Protein AF-A0A8S2Y368-F1 (afdb_monomer)

Organism: NCBI:txid1234261

Solvent-accessible surface area (backbone atoms only — not comparable to full-atom values): 6137 Å² total; per-residue (Å²): 112,74,67,64,57,51,49,53,55,51,57,68,39,32,65,59,29,53,72,78,45,70,84,66,55,82,80,58,78,80,58,71,78,71,43,74,89,52,28,76,84,60,28,22,40,67,91,61,36,20,55,78,72,96,64,98,53,61,59,57,68,74,58,72,36,59,44,57,66,60,54,56,54,46,69,73,41,74,72,18,68,64,55,52,35,43,26,38,66,56,59,88,89,54,96,74,86,79,134

Structure (mmCIF, N/CA/C/O backbone):
data_AF-A0A8S2Y368-F1
#
_entry.id   AF-A0A8S2Y368-F1
#
loop_
_atom_site.group_PDB
_atom_site.id
_atom_site.type_symbol
_atom_site.label_atom_id
_atom_site.label_alt_id
_atom_site.label_comp_id
_atom_site.label_asym_id
_atom_site.label_entity_id
_atom_site.label_seq_id
_atom_site.pdbx_PDB_ins_code
_atom_site.Cartn_x
_atom_site.Cartn_y
_atom_site.Cartn_z
_atom_site.occupancy
_atom_site.B_iso_or_equiv
_atom_site.auth_seq_id
_atom_site.auth_comp_id
_atom_site.auth_asym_id
_atom_site.auth_atom_id
_atom_site.pdbx_PDB_model_num
ATOM 1 N N . CYS A 1 1 ? 9.619 -1.624 -34.341 1.00 67.50 1 CYS A N 1
ATOM 2 C CA . CYS A 1 1 ? 9.186 -0.326 -33.781 1.00 67.50 1 CYS A CA 1
ATOM 3 C C . CYS A 1 1 ? 9.748 -0.164 -32.377 1.00 67.50 1 CYS A C 1
ATOM 5 O O . CYS A 1 1 ? 9.615 -1.079 -31.582 1.00 67.50 1 CYS A O 1
ATOM 7 N N . PHE A 1 2 ? 10.375 0.971 -32.073 1.00 88.56 2 PHE A N 1
ATOM 8 C CA . PHE A 1 2 ? 10.999 1.291 -30.778 1.00 88.56 2 PHE A CA 1
ATOM 9 C C . PHE A 1 2 ? 10.151 0.917 -29.539 1.00 88.56 2 PHE A C 1
ATOM 11 O O . PHE A 1 2 ? 10.681 0.418 -28.548 1.00 88.56 2 PHE A O 1
ATOM 18 N N . SER A 1 3 ? 8.824 1.045 -29.632 1.00 92.31 3 SER A N 1
ATOM 19 C CA . SER A 1 3 ? 7.867 0.674 -28.582 1.00 92.31 3 SER A CA 1
ATOM 20 C C . SER A 1 3 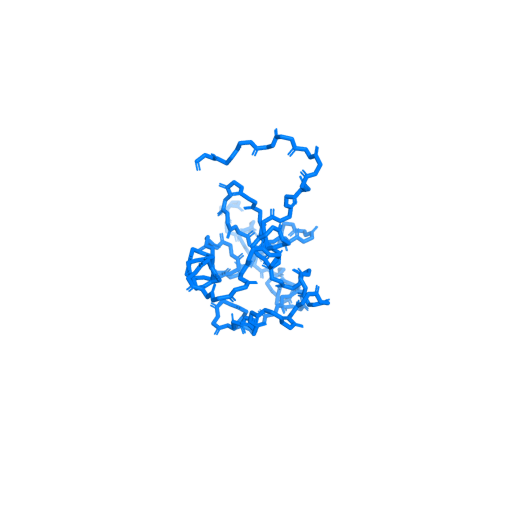? 7.984 -0.776 -28.098 1.00 92.31 3 SER A C 1
ATOM 22 O O . SER A 1 3 ? 7.950 -1.016 -26.896 1.00 92.31 3 SER A O 1
ATOM 24 N N . SER A 1 4 ? 8.164 -1.754 -28.991 1.00 94.19 4 SER A N 1
ATOM 25 C CA . SER A 1 4 ? 8.237 -3.168 -28.597 1.00 94.19 4 SER A CA 1
ATOM 26 C C . SER A 1 4 ? 9.526 -3.502 -27.850 1.00 94.19 4 SER A C 1
ATOM 28 O O . SER A 1 4 ? 9.534 -4.383 -26.997 1.00 94.19 4 SER A O 1
ATOM 30 N N . LEU A 1 5 ? 10.623 -2.814 -28.178 1.00 96.69 5 LEU A N 1
ATOM 31 C CA . LEU A 1 5 ? 11.894 -2.964 -27.470 1.00 96.69 5 LEU A CA 1
ATOM 32 C C . LEU A 1 5 ? 11.793 -2.360 -26.067 1.00 96.69 5 LEU A C 1
ATOM 34 O O . LEU A 1 5 ? 12.184 -2.997 -25.093 1.00 96.69 5 LEU A O 1
ATOM 38 N N . LEU A 1 6 ? 11.207 -1.165 -25.970 1.00 96.75 6 LEU A N 1
ATOM 39 C CA . LEU A 1 6 ? 11.004 -0.468 -24.705 1.00 96.75 6 LEU A CA 1
ATOM 40 C C . LEU A 1 6 ? 10.074 -1.246 -23.762 1.00 96.75 6 LEU A C 1
ATOM 42 O O . LEU A 1 6 ? 10.383 -1.372 -22.582 1.00 96.75 6 LEU A O 1
ATOM 46 N N . LEU A 1 7 ? 8.987 -1.833 -24.274 1.00 95.94 7 LEU A N 1
ATOM 47 C CA . LEU A 1 7 ? 8.096 -2.684 -23.475 1.00 95.94 7 LEU A CA 1
ATOM 48 C C . LEU A 1 7 ? 8.819 -3.918 -22.926 1.00 95.94 7 LEU A C 1
ATOM 50 O O . LEU A 1 7 ? 8.743 -4.173 -21.731 1.00 95.94 7 LEU A O 1
ATOM 54 N N . LYS A 1 8 ? 9.591 -4.630 -23.759 1.00 96.56 8 LYS A N 1
ATOM 55 C CA . LYS A 1 8 ? 10.394 -5.782 -23.309 1.00 96.56 8 LYS A CA 1
ATOM 56 C C . LYS A 1 8 ? 11.421 -5.394 -22.247 1.00 96.56 8 LYS A C 1
ATOM 58 O O . LYS A 1 8 ? 11.636 -6.149 -21.305 1.00 96.56 8 LYS A O 1
ATOM 63 N N . PHE A 1 9 ? 12.042 -4.223 -22.394 1.00 96.88 9 PHE A N 1
ATOM 64 C CA . PHE A 1 9 ? 12.960 -3.697 -21.391 1.00 96.88 9 PHE A CA 1
ATOM 65 C C . PHE A 1 9 ? 12.238 -3.426 -20.067 1.00 96.88 9 PHE A C 1
ATOM 67 O O . PHE A 1 9 ? 12.682 -3.923 -19.038 1.00 96.88 9 PHE A O 1
ATOM 74 N N . ILE A 1 10 ? 11.101 -2.722 -20.081 1.00 96.19 10 ILE A N 1
ATOM 75 C CA . ILE A 1 10 ? 10.293 -2.487 -18.873 1.00 96.19 10 ILE A CA 1
ATOM 76 C C . ILE A 1 10 ? 9.859 -3.812 -18.236 1.00 96.19 10 ILE A C 1
ATOM 78 O O . ILE A 1 10 ? 10.059 -4.001 -17.039 1.00 96.19 10 ILE A O 1
ATOM 82 N N . ASP A 1 11 ? 9.320 -4.750 -19.016 1.00 95.88 11 ASP A N 1
ATOM 83 C CA . ASP A 1 11 ? 8.837 -6.038 -18.507 1.00 95.88 11 ASP A CA 1
ATOM 84 C C . ASP A 1 11 ? 9.957 -6.895 -17.900 1.00 95.88 11 ASP A C 1
ATOM 86 O O . ASP A 1 11 ? 9.693 -7.681 -16.989 1.00 95.88 11 ASP A O 1
ATOM 90 N N . SER A 1 12 ? 11.215 -6.702 -18.314 1.00 97.12 12 SER A N 1
ATOM 91 C CA . SER A 1 12 ? 12.362 -7.392 -17.705 1.00 97.12 12 SER A CA 1
ATOM 92 C C . SER A 1 12 ? 12.560 -7.058 -16.217 1.00 97.12 12 SER A C 1
ATOM 94 O O . SER A 1 12 ? 13.150 -7.854 -15.491 1.00 97.12 12 SER A O 1
ATOM 96 N N . PHE A 1 13 ? 11.994 -5.945 -15.727 1.00 96.56 13 PHE A N 1
ATOM 97 C CA . PHE A 1 13 ? 12.008 -5.555 -14.310 1.00 96.56 13 PHE A CA 1
ATOM 98 C C . PHE A 1 13 ? 10.840 -6.122 -13.489 1.00 96.56 13 PHE A C 1
ATOM 100 O O . PHE A 1 13 ? 10.775 -5.891 -12.278 1.00 96.56 13 PHE A O 1
ATOM 107 N N . ARG A 1 14 ? 9.910 -6.872 -14.093 1.00 94.81 14 ARG A N 1
ATOM 108 C CA . ARG A 1 14 ? 8.784 -7.484 -13.365 1.00 94.81 14 ARG A CA 1
ATOM 109 C C . ARG A 1 14 ? 9.226 -8.398 -12.209 1.00 94.81 14 ARG A C 1
ATOM 111 O O . ARG A 1 14 ? 8.639 -8.273 -11.135 1.00 94.81 14 ARG A O 1
ATOM 118 N N . PRO A 1 15 ? 10.278 -9.234 -12.335 1.00 95.31 15 PRO A N 1
ATOM 119 C CA . PRO A 1 15 ? 10.784 -10.018 -11.206 1.00 95.31 15 PRO A CA 1
ATOM 120 C C . PRO A 1 15 ? 11.270 -9.139 -10.047 1.00 95.31 15 PRO A C 1
ATOM 122 O O . PRO A 1 15 ? 11.009 -9.438 -8.885 1.00 95.31 15 PRO A O 1
ATOM 125 N N . THR A 1 16 ? 11.918 -8.009 -10.347 1.00 95.44 16 THR A N 1
ATOM 126 C CA . THR A 1 16 ? 12.342 -7.038 -9.328 1.00 95.44 16 THR A CA 1
ATOM 127 C C . THR A 1 16 ? 11.140 -6.400 -8.639 1.00 95.44 16 THR A C 1
ATOM 129 O O . THR A 1 16 ? 11.150 -6.257 -7.420 1.00 95.44 16 THR A O 1
ATOM 132 N N . ALA A 1 17 ? 10.089 -6.060 -9.395 1.00 93.81 17 ALA A N 1
ATOM 133 C CA . ALA A 1 17 ? 8.841 -5.539 -8.841 1.00 93.81 17 ALA A CA 1
ATOM 134 C C . ALA A 1 17 ? 8.211 -6.528 -7.850 1.00 93.81 17 ALA A C 1
ATOM 136 O O . ALA A 1 17 ? 7.797 -6.121 -6.767 1.00 93.81 17 ALA A O 1
ATOM 137 N N . GLN A 1 18 ? 8.190 -7.820 -8.189 1.00 92.00 18 GLN A N 1
ATOM 138 C CA . GLN A 1 18 ? 7.677 -8.880 -7.317 1.00 92.00 18 GLN A CA 1
ATOM 139 C C . GLN A 1 18 ? 8.538 -9.069 -6.065 1.00 92.00 18 GLN A C 1
ATOM 141 O O . GLN A 1 18 ? 7.991 -9.190 -4.974 1.00 92.00 18 GLN A O 1
ATOM 146 N N . LEU A 1 19 ? 9.867 -9.024 -6.198 1.00 93.19 19 LEU A N 1
ATOM 147 C CA . LEU A 1 19 ? 10.798 -9.183 -5.076 1.00 93.19 19 LEU A CA 1
ATOM 148 C C . LEU A 1 19 ? 10.598 -8.121 -3.983 1.00 93.19 19 LEU A C 1
ATOM 150 O O . LEU A 1 19 ? 10.732 -8.418 -2.800 1.00 93.19 19 LEU A O 1
ATOM 154 N N . VAL A 1 20 ? 10.279 -6.885 -4.375 1.00 91.19 20 VAL A N 1
ATOM 155 C CA . VAL A 1 20 ? 10.055 -5.767 -3.440 1.00 91.19 20 VAL A CA 1
ATOM 156 C C . VAL A 1 20 ? 8.578 -5.551 -3.096 1.00 91.19 20 VAL A C 1
ATOM 158 O O . VAL A 1 20 ? 8.227 -4.555 -2.462 1.00 91.19 20 VAL A O 1
ATOM 161 N N . SER A 1 21 ? 7.705 -6.470 -3.512 1.00 88.81 21 SER A N 1
ATOM 162 C CA . SER A 1 21 ? 6.267 -6.417 -3.261 1.00 88.81 21 SER A CA 1
ATOM 163 C C . SER A 1 21 ? 5.828 -7.502 -2.287 1.00 88.81 21 SER A C 1
ATOM 165 O O . SER A 1 21 ? 6.392 -8.588 -2.219 1.00 88.81 21 SER A O 1
ATOM 167 N N . ILE A 1 22 ? 4.755 -7.217 -1.551 1.00 89.31 22 ILE A N 1
ATOM 168 C CA . ILE A 1 22 ? 4.056 -8.224 -0.752 1.00 89.31 22 ILE A CA 1
ATOM 169 C C . ILE A 1 22 ? 2.929 -8.783 -1.620 1.00 89.31 22 ILE A C 1
ATOM 171 O O . ILE A 1 22 ? 2.025 -8.041 -2.023 1.00 89.31 22 ILE A O 1
ATOM 175 N N . ASN A 1 23 ? 2.994 -10.075 -1.932 1.00 87.06 23 ASN A N 1
ATOM 176 C CA . ASN A 1 23 ? 1.957 -10.755 -2.704 1.00 87.06 23 ASN A CA 1
ATOM 177 C C . ASN A 1 23 ? 0.663 -10.858 -1.889 1.00 87.06 23 ASN A C 1
ATOM 179 O O . ASN A 1 23 ? 0.692 -11.192 -0.707 1.00 87.06 23 ASN A O 1
ATOM 183 N N . GLY A 1 24 ? -0.467 -10.543 -2.526 1.00 87.00 24 GLY A N 1
ATOM 184 C CA . GLY A 1 24 ? -1.785 -10.551 -1.887 1.00 87.00 24 GLY A CA 1
ATOM 185 C C . GLY A 1 24 ? -2.001 -9.451 -0.843 1.00 87.00 24 GLY A C 1
ATOM 186 O O . GLY A 1 24 ? -2.940 -9.537 -0.064 1.00 87.00 24 GLY A O 1
ATOM 187 N N . ARG A 1 25 ? -1.156 -8.412 -0.778 1.00 90.44 25 ARG A N 1
ATOM 188 C CA . ARG A 1 25 ? -1.304 -7.325 0.214 1.00 90.44 25 ARG A CA 1
ATOM 189 C C . ARG A 1 25 ? -2.672 -6.636 0.164 1.00 90.44 25 ARG A C 1
ATOM 191 O O . ARG A 1 25 ? -3.142 -6.163 1.190 1.00 90.44 25 ARG A O 1
ATOM 198 N N . ASP A 1 26 ? -3.285 -6.581 -1.011 1.00 88.56 26 ASP A N 1
ATOM 199 C CA . ASP A 1 26 ? -4.605 -6.009 -1.289 1.00 88.56 26 ASP A CA 1
ATOM 200 C C . ASP A 1 26 ? -5.772 -6.779 -0.648 1.00 88.56 26 ASP A C 1
ATOM 202 O O . ASP A 1 26 ? -6.828 -6.193 -0.420 1.00 88.56 26 ASP A O 1
ATOM 206 N N . ILE A 1 27 ? -5.576 -8.059 -0.313 1.00 90.38 27 ILE A N 1
ATOM 207 C CA . ILE A 1 27 ? -6.575 -8.898 0.371 1.00 90.38 27 ILE A CA 1
ATOM 208 C C . ILE A 1 27 ? -6.270 -9.110 1.860 1.00 90.38 27 ILE A C 1
ATOM 210 O O . ILE A 1 27 ? -7.041 -9.762 2.565 1.00 90.38 27 ILE A O 1
ATOM 214 N N . LEU A 1 28 ? -5.149 -8.579 2.355 1.00 91.12 28 LEU A N 1
ATOM 215 C CA . LEU A 1 28 ? -4.812 -8.622 3.773 1.00 91.12 28 LEU A CA 1
ATOM 216 C C . LEU A 1 28 ? -5.431 -7.417 4.496 1.00 91.12 28 LEU A C 1
ATOM 218 O O . LEU A 1 28 ? -5.465 -6.307 3.967 1.00 91.12 28 LEU A O 1
ATOM 222 N N . TYR A 1 29 ? -5.863 -7.620 5.743 1.00 91.00 29 TYR A N 1
ATOM 223 C CA . TYR A 1 29 ? -6.456 -6.567 6.568 1.00 91.00 29 TYR A CA 1
ATOM 224 C C . TYR A 1 29 ? -5.826 -6.524 7.965 1.00 91.00 29 TYR A C 1
ATOM 226 O O . TYR A 1 29 ? -5.566 -7.576 8.554 1.00 91.00 29 TYR A O 1
ATOM 234 N N . PRO A 1 30 ? -5.592 -5.326 8.531 1.00 90.69 30 PRO A N 1
ATOM 235 C CA . PRO A 1 30 ? -5.081 -5.201 9.886 1.00 90.69 30 PRO A CA 1
ATOM 236 C C . PRO A 1 30 ? -6.147 -5.539 10.931 1.00 90.69 30 PRO A C 1
ATOM 238 O O . PRO A 1 30 ? -7.341 -5.274 10.755 1.00 90.69 30 PRO A O 1
ATOM 241 N N . VAL A 1 31 ? -5.690 -6.008 12.090 1.00 89.25 31 VAL A N 1
ATOM 242 C CA . VAL A 1 31 ? -6.510 -6.031 13.304 1.00 89.25 31 VAL A CA 1
ATOM 243 C C . VAL A 1 31 ? -6.475 -4.633 13.921 1.00 89.25 31 VAL A C 1
ATOM 245 O O . VAL A 1 31 ? -5.434 -4.166 14.404 1.00 89.25 31 VAL A O 1
ATOM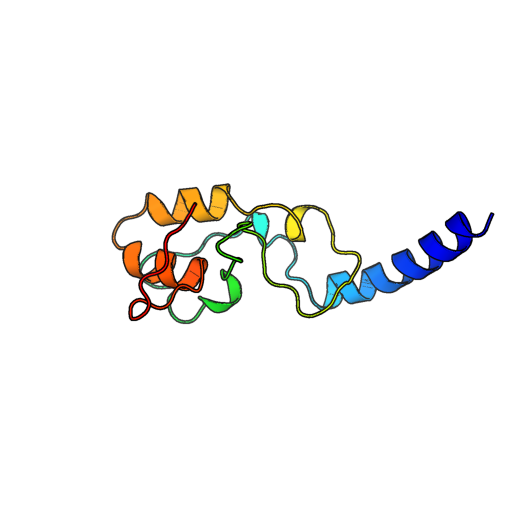 248 N N . VAL A 1 32 ? -7.602 -3.929 13.859 1.00 88.25 32 VAL A N 1
ATOM 249 C CA . VAL A 1 32 ? -7.717 -2.553 14.353 1.00 88.25 32 VAL A CA 1
ATOM 250 C C . VAL A 1 32 ? -7.571 -2.523 15.878 1.00 88.25 32 VAL A C 1
ATOM 252 O O . VAL A 1 32 ? -8.100 -3.381 16.575 1.00 88.25 32 VAL A O 1
ATOM 255 N N . GLY A 1 33 ? -6.799 -1.560 16.389 1.00 81.25 33 GLY A N 1
ATOM 256 C CA . GLY A 1 33 ? -6.482 -1.421 17.818 1.00 81.25 33 GLY A CA 1
ATOM 257 C C . GLY A 1 33 ? -5.187 -2.109 18.268 1.00 81.25 33 GLY A C 1
ATOM 258 O O . GLY A 1 33 ? -4.667 -1.764 19.322 1.00 81.25 33 GLY A O 1
ATOM 259 N N . TYR A 1 34 ? -4.623 -3.012 17.457 1.00 79.44 34 TYR A N 1
ATOM 260 C CA . TYR A 1 34 ? -3.396 -3.753 17.801 1.00 79.44 34 TYR A CA 1
ATOM 261 C C . TYR A 1 34 ? -2.277 -3.614 16.757 1.00 79.44 34 TYR A C 1
ATOM 263 O O . TYR A 1 34 ? -1.113 -3.878 17.041 1.00 79.44 34 TYR A O 1
ATOM 271 N N . SER A 1 35 ? -2.598 -3.145 15.547 1.00 72.31 35 SER A N 1
ATOM 272 C CA . SER A 1 35 ? -1.655 -3.099 14.416 1.00 72.31 35 SER A CA 1
ATOM 273 C C . SER A 1 35 ? -0.769 -1.841 14.358 1.00 72.31 35 SER A C 1
ATOM 275 O O . SER A 1 35 ? -0.208 -1.542 13.304 1.00 72.31 35 SER A O 1
ATOM 277 N N . ASN A 1 36 ? -0.613 -1.088 15.453 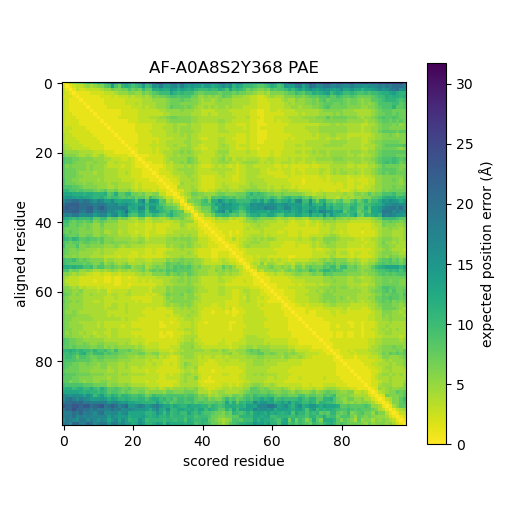1.00 64.50 36 ASN A N 1
ATOM 278 C CA . ASN A 1 36 ? 0.110 0.196 15.441 1.00 64.50 36 ASN A CA 1
ATOM 279 C C . ASN A 1 36 ? 1.590 0.053 15.020 1.00 64.50 36 ASN A C 1
ATOM 281 O O . ASN A 1 36 ? 2.101 0.889 14.270 1.00 64.50 36 ASN A O 1
ATOM 285 N N . TYR A 1 37 ? 2.246 -1.049 15.402 1.00 60.12 37 TYR A N 1
ATOM 286 C CA . TYR A 1 37 ? 3.623 -1.374 14.995 1.00 60.12 37 TYR A CA 1
ATOM 287 C C . TYR A 1 37 ? 3.753 -1.785 13.517 1.00 60.12 37 TYR A C 1
ATOM 289 O O . TYR A 1 37 ? 4.805 -1.594 12.916 1.00 60.12 37 TYR A O 1
ATOM 297 N N . ALA A 1 38 ? 2.678 -2.288 12.900 1.00 62.81 38 ALA A N 1
ATOM 298 C CA . ALA A 1 38 ? 2.649 -2.709 11.496 1.00 62.81 38 ALA A CA 1
ATOM 299 C C . ALA A 1 38 ? 2.185 -1.592 10.539 1.00 62.81 38 ALA A C 1
ATOM 301 O O . ALA A 1 38 ? 1.950 -1.834 9.357 1.00 62.81 38 ALA A O 1
ATOM 302 N N . SER A 1 39 ? 2.039 -0.360 11.028 1.00 67.94 39 SER A N 1
ATOM 303 C CA . SER A 1 39 ? 1.467 0.764 10.277 1.00 67.94 39 SER A CA 1
ATOM 304 C C . SER A 1 39 ? 2.153 1.066 8.943 1.00 67.94 39 SER A C 1
ATOM 306 O O . SER A 1 39 ? 1.474 1.406 7.975 1.00 67.94 39 SER A O 1
ATOM 308 N N . ILE A 1 40 ? 3.474 0.888 8.850 1.00 80.12 40 ILE A N 1
ATOM 309 C CA . ILE A 1 40 ? 4.230 1.108 7.606 1.00 80.12 40 ILE A CA 1
ATOM 310 C C . ILE A 1 40 ? 3.749 0.159 6.496 1.00 80.12 40 ILE A C 1
ATOM 312 O O . ILE A 1 40 ? 3.629 0.573 5.343 1.00 80.12 40 ILE A O 1
ATOM 316 N N . LEU A 1 41 ? 3.394 -1.084 6.845 1.00 85.81 41 LEU A N 1
ATOM 317 C CA . LEU A 1 41 ? 2.873 -2.082 5.908 1.00 85.81 41 LEU A CA 1
ATOM 318 C C . LEU A 1 41 ? 1.463 -1.746 5.421 1.00 85.81 41 LEU A C 1
ATOM 320 O O . LEU A 1 41 ? 1.067 -2.182 4.347 1.00 85.81 41 LEU A O 1
ATOM 324 N N . TRP A 1 42 ? 0.702 -0.942 6.148 1.00 89.12 42 TRP A N 1
ATOM 325 C CA . TRP A 1 42 ? -0.633 -0.527 5.713 1.00 89.12 42 TRP A CA 1
ATOM 326 C C . TRP A 1 42 ? -0.629 0.852 5.065 1.00 89.12 42 TRP A C 1
ATOM 328 O O . TRP A 1 42 ? -1.600 1.222 4.418 1.00 89.12 42 TRP A O 1
ATOM 338 N N . ARG A 1 43 ? 0.474 1.597 5.181 1.00 89.69 43 ARG A N 1
ATOM 339 C CA . ARG A 1 43 ? 0.539 2.993 4.769 1.00 89.69 43 ARG A CA 1
ATOM 340 C C . ARG A 1 43 ? 0.221 3.180 3.284 1.00 89.69 43 ARG A C 1
ATOM 342 O O . ARG A 1 43 ? 0.861 2.603 2.399 1.00 89.69 43 ARG A O 1
ATOM 349 N N . VAL A 1 44 ? -0.735 4.062 3.033 1.00 90.94 44 VAL A N 1
ATOM 350 C CA . VAL A 1 44 ? -1.167 4.525 1.721 1.00 90.94 44 VAL A CA 1
ATOM 351 C C . VAL A 1 44 ? -0.994 6.033 1.607 1.00 90.94 44 VAL A C 1
ATOM 353 O O . VAL A 1 44 ? -1.008 6.777 2.587 1.00 90.94 44 VAL A O 1
ATOM 356 N N . HIS A 1 45 ? -0.840 6.509 0.378 1.00 88.81 45 HIS A N 1
ATOM 357 C CA . HIS A 1 45 ? -0.781 7.931 0.090 1.00 88.81 45 HIS A CA 1
ATOM 358 C C . HIS A 1 45 ? -2.164 8.572 0.257 1.00 88.81 45 HIS A C 1
ATOM 360 O O . HIS A 1 45 ? -3.077 8.253 -0.502 1.00 88.81 45 HIS A O 1
ATOM 366 N N . TYR A 1 46 ? -2.304 9.541 1.162 1.00 85.31 46 TYR A N 1
ATOM 367 C CA . TYR A 1 46 ? -3.586 10.174 1.502 1.00 85.31 46 TYR A CA 1
ATOM 368 C C . TYR A 1 46 ? -4.403 10.707 0.306 1.00 85.31 46 TYR A C 1
ATOM 370 O O . TYR A 1 46 ? -5.614 10.546 0.298 1.00 85.31 46 TYR A O 1
ATOM 378 N N . MET A 1 47 ? -3.772 11.269 -0.738 1.00 85.69 47 MET A N 1
ATOM 379 C CA . MET A 1 47 ? -4.512 11.782 -1.914 1.00 85.69 47 MET A CA 1
ATOM 380 C C . MET A 1 47 ? -4.987 10.719 -2.912 1.00 85.69 47 MET A C 1
ATOM 382 O O . MET A 1 47 ? -5.915 10.967 -3.669 1.00 85.69 47 MET A O 1
ATOM 386 N N . LYS A 1 48 ? -4.308 9.570 -3.000 1.00 88.12 48 LYS A N 1
ATOM 387 C CA . LYS A 1 48 ? -4.579 8.560 -4.047 1.00 88.12 48 LYS A CA 1
ATOM 388 C C . LYS A 1 48 ? -5.033 7.221 -3.469 1.00 88.12 48 LYS A C 1
ATOM 390 O O . LYS A 1 48 ? -5.399 6.335 -4.230 1.00 88.12 48 LYS A O 1
ATOM 395 N N . LEU A 1 49 ? -4.933 7.062 -2.149 1.00 91.06 49 LEU A N 1
ATOM 396 C CA . LEU A 1 49 ? -5.108 5.819 -1.399 1.00 91.06 49 LEU A CA 1
ATOM 397 C C . LEU A 1 49 ? -4.288 4.646 -1.954 1.00 91.06 49 LEU A C 1
ATOM 399 O O . LEU A 1 49 ? -4.656 3.496 -1.780 1.00 91.06 49 LEU A O 1
ATOM 403 N N . LYS A 1 50 ? -3.163 4.908 -2.622 1.00 91.88 50 LYS A N 1
ATOM 404 C CA . LYS A 1 50 ? -2.288 3.864 -3.179 1.00 91.88 50 LYS A CA 1
ATOM 405 C C . LYS A 1 50 ? -1.196 3.504 -2.189 1.00 91.88 50 LYS A C 1
ATOM 407 O O . LYS A 1 50 ? -0.720 4.387 -1.472 1.00 91.88 50 LYS A O 1
ATOM 412 N N . PHE A 1 51 ? -0.756 2.250 -2.196 1.00 90.50 51 PHE A N 1
ATOM 413 C CA . PHE A 1 51 ? 0.440 1.867 -1.455 1.00 90.50 51 PHE A CA 1
ATOM 414 C C . PHE A 1 51 ? 1.653 2.675 -1.921 1.00 90.50 51 PHE A C 1
ATOM 416 O O . PHE A 1 51 ? 1.781 3.029 -3.095 1.00 90.50 51 PHE A O 1
ATOM 423 N N . HIS A 1 52 ? 2.526 2.995 -0.969 1.00 85.25 52 HIS A N 1
ATOM 424 C CA . HIS A 1 52 ? 3.790 3.648 -1.269 1.00 85.25 52 HIS A CA 1
ATOM 425 C C . HIS A 1 52 ? 4.795 2.618 -1.795 1.00 85.25 52 HIS A C 1
ATOM 427 O O . HIS A 1 52 ? 4.998 1.582 -1.162 1.00 85.25 52 HIS A O 1
ATOM 433 N N . HIS A 1 53 ? 5.428 2.931 -2.925 1.00 84.00 53 HIS A N 1
ATOM 434 C CA . HIS A 1 53 ? 6.468 2.117 -3.556 1.00 84.00 53 HIS A CA 1
ATOM 4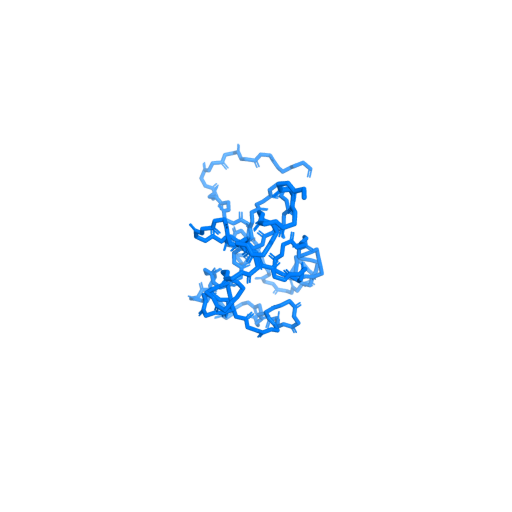35 C C . HIS A 1 53 ? 7.779 2.893 -3.576 1.00 84.00 53 HIS A C 1
ATOM 437 O O . HIS A 1 53 ? 7.773 4.105 -3.774 1.00 84.00 53 HIS A O 1
ATOM 443 N N . THR A 1 54 ? 8.901 2.208 -3.372 1.00 79.81 54 THR A N 1
ATOM 444 C CA . THR A 1 54 ? 10.230 2.836 -3.279 1.00 79.81 54 THR A CA 1
ATOM 445 C C . THR A 1 54 ? 10.810 3.240 -4.633 1.00 79.81 54 THR A C 1
ATOM 447 O O . THR A 1 54 ? 11.620 4.160 -4.693 1.00 79.81 54 THR A O 1
ATOM 450 N N . ALA A 1 55 ? 10.400 2.579 -5.717 1.00 85.69 55 ALA A N 1
ATOM 451 C CA . ALA A 1 55 ? 10.929 2.793 -7.060 1.00 85.69 55 ALA A CA 1
ATOM 452 C C . ALA A 1 55 ? 9.826 2.649 -8.125 1.00 85.69 55 ALA A C 1
ATOM 454 O O . ALA A 1 55 ? 8.844 1.945 -7.887 1.00 85.69 55 ALA A O 1
ATOM 455 N N . PRO A 1 56 ? 9.967 3.278 -9.307 1.00 90.81 56 PRO A N 1
ATOM 456 C CA . PRO A 1 56 ? 9.011 3.167 -10.409 1.00 90.81 56 PRO A CA 1
ATOM 457 C C . PRO A 1 56 ? 9.186 1.840 -11.169 1.00 90.81 56 PRO A C 1
ATOM 459 O O . PRO A 1 56 ? 9.660 1.810 -12.301 1.00 90.81 56 PRO A O 1
ATOM 462 N N . LEU A 1 57 ? 8.827 0.729 -10.529 1.00 94.31 57 LEU A N 1
ATOM 463 C CA . LEU A 1 57 ? 8.866 -0.608 -11.124 1.00 94.31 57 LEU A CA 1
ATOM 464 C C . LEU A 1 57 ? 7.522 -0.962 -11.790 1.00 94.31 57 LEU A C 1
ATOM 466 O O . LEU A 1 57 ? 6.490 -0.375 -11.448 1.00 94.31 57 LEU A O 1
ATOM 470 N N . PRO A 1 58 ? 7.502 -1.923 -12.733 1.00 94.75 58 PRO A N 1
ATOM 471 C CA . PRO A 1 58 ? 6.280 -2.387 -13.393 1.00 94.75 58 PRO A CA 1
ATOM 472 C C . PRO A 1 58 ? 5.451 -3.284 -12.458 1.00 94.75 58 PRO A C 1
ATOM 474 O O . PRO A 1 58 ? 5.342 -4.493 -12.655 1.00 94.75 58 PRO A O 1
ATOM 477 N N . PHE A 1 59 ? 4.889 -2.685 -11.410 1.00 92.88 59 PHE A N 1
ATOM 478 C CA . PHE A 1 59 ? 4.062 -3.382 -10.433 1.00 92.88 59 PHE A CA 1
ATOM 479 C C . PHE A 1 59 ? 2.754 -3.890 -11.036 1.00 92.88 59 PHE A C 1
ATOM 481 O O . PHE A 1 59 ? 2.175 -3.286 -11.946 1.00 92.88 59 PHE A O 1
ATOM 488 N N . ASP A 1 60 ? 2.249 -4.977 -10.461 1.00 90.75 60 ASP A N 1
ATOM 489 C CA . ASP A 1 60 ? 0.950 -5.513 -10.826 1.00 90.75 60 ASP A CA 1
ATOM 490 C C . ASP A 1 60 ? -0.185 -4.574 -10.396 1.00 90.75 60 ASP A C 1
ATOM 492 O O . ASP A 1 60 ? -0.053 -3.718 -9.514 1.00 90.75 60 ASP A O 1
ATOM 496 N N . ARG A 1 61 ? -1.339 -4.731 -11.054 1.00 90.44 61 ARG A N 1
ATOM 497 C CA . ARG A 1 61 ? -2.514 -3.871 -10.849 1.00 90.44 61 ARG A CA 1
ATOM 498 C C . ARG A 1 61 ? -2.900 -3.689 -9.371 1.00 90.44 61 ARG A C 1
ATOM 500 O O . ARG A 1 61 ? -3.145 -2.538 -9.007 1.00 90.44 61 ARG A O 1
ATOM 507 N N . PRO A 1 62 ? -2.924 -4.733 -8.518 1.00 89.31 62 PRO A N 1
ATOM 508 C CA . PRO A 1 62 ? -3.327 -4.578 -7.120 1.00 89.31 62 PRO A CA 1
ATOM 509 C C . PRO A 1 62 ? -2.443 -3.605 -6.337 1.00 89.31 62 PRO A C 1
ATOM 511 O O . PRO A 1 62 ? -2.928 -2.860 -5.490 1.00 89.31 62 PRO A O 1
ATOM 514 N N . HIS A 1 63 ? -1.153 -3.533 -6.667 1.00 86.94 63 HIS A N 1
ATOM 515 C CA . HIS A 1 63 ? -0.188 -2.668 -5.991 1.00 86.94 63 HIS A CA 1
ATOM 516 C C . HIS A 1 63 ? -0.313 -1.199 -6.407 1.00 86.94 63 HIS A C 1
ATOM 518 O O . HIS A 1 63 ? 0.034 -0.311 -5.629 1.00 86.94 63 HIS A O 1
ATOM 524 N N . VAL A 1 64 ? -0.819 -0.914 -7.610 1.00 90.00 64 VAL A N 1
ATOM 525 C CA . VAL A 1 64 ? -0.939 0.457 -8.150 1.00 90.00 64 VAL A CA 1
ATOM 526 C C . VAL A 1 64 ? -2.354 1.029 -8.084 1.00 90.00 64 VAL A C 1
ATOM 528 O O . VAL A 1 64 ? -2.552 2.208 -8.398 1.00 90.00 64 VAL A O 1
ATOM 531 N N . GLN A 1 65 ? -3.345 0.227 -7.704 1.00 92.31 65 GLN A N 1
ATOM 532 C CA . GLN A 1 65 ? -4.724 0.670 -7.513 1.00 92.31 65 GLN A CA 1
ATOM 533 C C . GLN A 1 65 ? -4.934 1.330 -6.146 1.00 92.31 65 GLN A C 1
ATOM 535 O O . GLN A 1 65 ? -4.153 1.156 -5.206 1.00 92.31 65 GLN A O 1
ATOM 540 N N . ALA A 1 66 ? -5.982 2.150 -6.067 1.00 92.94 66 ALA A N 1
ATOM 541 C CA . ALA A 1 66 ? -6.406 2.761 -4.817 1.00 92.94 66 ALA A CA 1
ATOM 542 C C . ALA A 1 66 ? -6.976 1.684 -3.880 1.00 92.94 66 ALA A C 1
ATOM 544 O O . ALA A 1 66 ? -7.846 0.910 -4.266 1.00 92.94 66 ALA A O 1
ATOM 545 N N . GLN A 1 67 ? -6.504 1.668 -2.640 1.00 93.69 67 GLN A N 1
ATOM 546 C CA . GLN A 1 67 ? -6.863 0.723 -1.585 1.00 93.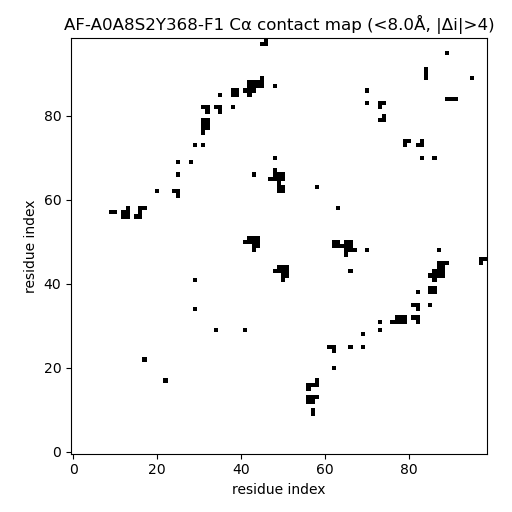69 67 GLN A CA 1
ATOM 547 C C . GLN A 1 67 ? -8.095 1.217 -0.818 1.00 93.69 67 GLN A C 1
ATOM 549 O O . GLN A 1 67 ? -8.086 1.378 0.405 1.00 93.69 67 GLN A O 1
ATOM 554 N N . THR A 1 68 ? -9.162 1.515 -1.560 1.00 93.31 68 THR A N 1
ATOM 555 C CA . THR A 1 68 ? -10.400 2.078 -1.006 1.00 93.31 68 THR A CA 1
ATOM 556 C C . THR A 1 68 ? -11.065 1.112 -0.031 1.00 93.31 68 THR A C 1
ATOM 558 O O . THR A 1 68 ? -11.533 1.542 1.020 1.00 93.31 68 THR A O 1
ATOM 561 N N . GLU A 1 69 ? -11.054 -0.190 -0.329 1.00 93.44 69 GLU A N 1
ATOM 562 C CA . GLU A 1 69 ? -11.655 -1.203 0.544 1.00 93.44 69 GLU A CA 1
ATOM 563 C C . GLU A 1 69 ? -10.894 -1.364 1.860 1.00 93.44 69 GLU A C 1
ATOM 565 O O . GLU A 1 69 ? -11.521 -1.438 2.915 1.00 93.44 69 GLU A O 1
ATOM 570 N N . LEU A 1 70 ? -9.558 -1.317 1.839 1.00 93.38 70 LEU A N 1
ATOM 571 C CA . LEU A 1 70 ? -8.745 -1.289 3.058 1.00 93.38 70 LEU A CA 1
ATOM 572 C C . LEU A 1 70 ? -9.088 -0.066 3.920 1.00 93.38 70 LEU A C 1
ATOM 574 O O . LEU A 1 70 ? -9.334 -0.199 5.119 1.00 93.38 70 LEU A O 1
ATOM 578 N N . PHE A 1 71 ? -9.148 1.123 3.313 1.00 92.75 71 PHE A N 1
ATOM 579 C CA . PHE A 1 71 ? -9.503 2.348 4.029 1.00 92.75 71 PHE A CA 1
ATOM 580 C C . PHE A 1 71 ? -10.921 2.272 4.615 1.00 92.75 71 PHE A C 1
ATOM 582 O O . PHE A 1 71 ? -11.117 2.536 5.802 1.00 92.75 71 PHE A O 1
ATOM 589 N N . ARG A 1 72 ? -11.902 1.842 3.809 1.00 94.44 72 ARG A N 1
ATOM 590 C CA . ARG A 1 72 ? -13.306 1.656 4.207 1.00 94.44 72 ARG A CA 1
ATOM 591 C C . ARG A 1 72 ? -13.450 0.637 5.334 1.00 94.44 72 ARG A C 1
ATOM 593 O O . ARG A 1 72 ? -14.253 0.858 6.238 1.00 94.44 72 ARG A O 1
ATOM 600 N N . TYR A 1 73 ? -12.698 -0.459 5.283 1.00 94.81 73 TYR A N 1
ATOM 601 C CA . TYR A 1 73 ? -12.656 -1.455 6.346 1.00 94.81 73 TYR A CA 1
ATOM 602 C C . TYR A 1 73 ? -12.179 -0.819 7.652 1.00 94.81 73 TYR A C 1
ATOM 604 O O . TYR A 1 73 ? -12.892 -0.890 8.647 1.00 94.81 73 TYR A O 1
ATOM 612 N N . VAL A 1 74 ? -11.032 -0.133 7.638 1.00 92.69 74 VAL A N 1
ATOM 613 C CA . VAL A 1 74 ? -10.436 0.453 8.847 1.00 92.69 74 VAL A CA 1
ATOM 614 C C . VAL A 1 74 ? -11.374 1.456 9.509 1.00 92.69 74 VAL A C 1
ATOM 616 O O . VAL A 1 74 ? -11.637 1.333 10.701 1.00 92.69 74 VAL A O 1
ATOM 619 N N . ILE A 1 75 ? -11.915 2.425 8.763 1.00 92.75 75 ILE A N 1
ATOM 620 C CA . ILE A 1 75 ? -12.721 3.508 9.355 1.00 92.75 75 ILE A CA 1
ATOM 621 C C . ILE A 1 75 ? -14.023 3.015 10.000 1.00 92.75 75 ILE A C 1
ATOM 623 O O . ILE A 1 75 ? -14.544 3.677 10.893 1.00 92.75 75 ILE A O 1
ATOM 627 N N . LYS A 1 76 ? -14.547 1.863 9.565 1.00 94.75 76 LYS A N 1
ATOM 628 C CA . LYS A 1 76 ? -15.772 1.263 10.112 1.00 94.75 76 LYS A CA 1
ATOM 629 C C . LYS A 1 76 ? -15.555 0.537 11.440 1.00 94.75 76 LYS A C 1
ATOM 631 O O . LYS A 1 76 ? -16.530 0.232 12.119 1.00 94.75 76 LYS A O 1
ATOM 636 N N . GLN A 1 77 ? -14.311 0.229 11.794 1.00 93.25 77 GLN A N 1
ATOM 637 C CA . GLN A 1 77 ? -13.986 -0.519 13.005 1.00 93.25 77 GLN A CA 1
ATOM 638 C C . GLN A 1 77 ? -13.964 0.388 14.243 1.00 93.25 77 GLN A C 1
ATOM 640 O O . GLN A 1 77 ? -13.651 1.582 14.168 1.00 93.25 77 GLN A O 1
ATOM 645 N N . LEU A 1 78 ? -14.246 -0.203 15.406 1.00 91.06 78 LEU A N 1
ATOM 646 C CA . LEU A 1 78 ? -14.074 0.457 16.700 1.00 91.06 78 LEU A CA 1
ATOM 647 C C . LEU A 1 78 ? -12.585 0.759 16.940 1.00 91.06 78 LEU A C 1
ATOM 649 O O . LEU A 1 78 ? -11.715 -0.001 16.523 1.00 91.06 78 LEU A O 1
ATOM 653 N N . ASN A 1 79 ? -12.280 1.872 17.614 1.00 86.25 79 ASN A N 1
ATOM 654 C CA . ASN A 1 79 ? -10.905 2.312 17.903 1.00 86.25 79 ASN A CA 1
ATOM 655 C C . ASN A 1 79 ? -10.023 2.530 16.652 1.00 86.25 79 ASN A C 1
ATOM 657 O O . ASN A 1 79 ? -8.796 2.527 16.732 1.00 86.25 79 ASN A O 1
ATOM 661 N N . SER A 1 80 ? -10.631 2.789 15.490 1.00 89.50 80 SER A N 1
ATOM 662 C CA . SER A 1 80 ? -9.919 2.968 14.218 1.00 89.50 80 SER A CA 1
ATOM 663 C C . SER A 1 80 ? -9.095 4.243 14.114 1.00 89.50 80 SER A C 1
ATOM 665 O O . SER A 1 80 ? -8.173 4.299 13.308 1.00 89.50 80 SER A O 1
ATOM 667 N N . ARG A 1 81 ? -9.385 5.261 14.934 1.00 88.31 81 ARG A N 1
ATOM 668 C CA . ARG A 1 81 ? -8.820 6.615 14.816 1.00 88.31 81 ARG A CA 1
ATOM 669 C C . ARG A 1 81 ? -7.306 6.622 14.616 1.00 88.31 81 ARG A C 1
ATOM 671 O O . ARG A 1 81 ? -6.814 7.292 13.713 1.00 88.31 81 ARG A O 1
ATOM 678 N N . GLU A 1 82 ? -6.564 5.918 15.462 1.00 86.62 82 GLU A N 1
ATOM 679 C CA . GLU A 1 82 ? -5.103 5.910 15.390 1.00 86.62 82 GLU A CA 1
ATOM 680 C C . GLU A 1 82 ? -4.586 5.220 14.132 1.00 86.62 82 GLU A C 1
ATOM 682 O O . GLU A 1 82 ? -3.756 5.792 13.420 1.00 86.62 82 GLU A O 1
ATOM 687 N N . LEU A 1 83 ? -5.139 4.046 13.823 1.00 89.00 83 LEU A N 1
ATOM 688 C CA . LEU A 1 83 ? -4.770 3.301 12.632 1.00 89.00 83 LEU A CA 1
ATOM 689 C C . LEU A 1 83 ? -5.113 4.090 11.371 1.00 89.00 83 LEU A C 1
ATOM 691 O O . LEU A 1 83 ? -4.278 4.151 10.484 1.00 89.00 83 LEU A O 1
ATOM 695 N N . THR A 1 84 ? -6.260 4.769 11.311 1.00 89.50 84 THR A N 1
ATOM 696 C CA . THR A 1 84 ? -6.644 5.631 10.187 1.00 89.50 84 THR A CA 1
ATOM 697 C C . THR A 1 84 ? -5.593 6.707 9.924 1.00 89.50 84 THR A C 1
ATOM 699 O O . THR A 1 84 ? -5.135 6.829 8.793 1.00 89.50 84 THR A O 1
ATOM 702 N N . PHE A 1 85 ? -5.148 7.454 10.944 1.00 87.31 85 PHE A N 1
ATOM 703 C CA . PHE A 1 85 ? -4.105 8.477 10.759 1.00 87.31 85 PHE A CA 1
ATOM 704 C C . P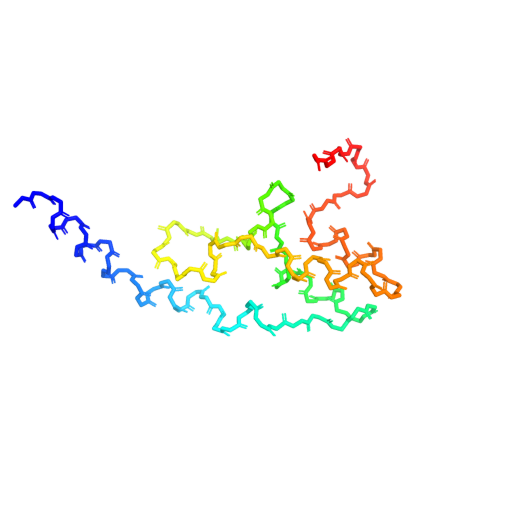HE A 1 85 ? -2.787 7.883 10.263 1.00 87.31 85 PHE A C 1
ATOM 706 O O . PHE A 1 85 ? -2.153 8.444 9.370 1.00 87.31 85 PHE A O 1
ATOM 713 N N . SER A 1 86 ? -2.400 6.740 10.826 1.00 87.50 86 SER A N 1
ATOM 714 C CA . SER A 1 86 ? -1.172 6.045 10.451 1.00 87.50 86 SER A CA 1
ATOM 715 C C . SER A 1 86 ? -1.240 5.478 9.026 1.00 87.50 86 SER A C 1
ATOM 717 O O . SER A 1 86 ? -0.303 5.622 8.242 1.00 87.50 86 SER A O 1
ATOM 719 N N . LEU A 1 87 ? -2.404 4.937 8.658 1.00 89.94 87 LEU A N 1
ATOM 720 C CA . LEU A 1 87 ? -2.738 4.390 7.348 1.00 89.94 87 LEU A CA 1
ATOM 721 C C . LEU A 1 87 ? -2.571 5.448 6.260 1.00 89.94 87 LEU A C 1
ATOM 723 O O . LEU A 1 87 ? -1.894 5.191 5.275 1.00 89.94 87 LEU A O 1
ATOM 727 N N . VAL A 1 88 ? -3.119 6.652 6.436 1.00 89.31 88 VAL A N 1
ATOM 728 C CA . VAL A 1 88 ? -2.950 7.736 5.449 1.00 89.31 88 VAL A CA 1
ATOM 729 C C . VAL A 1 88 ? -1.685 8.575 5.666 1.00 89.31 88 VAL A C 1
ATOM 731 O O . VAL A 1 88 ? -1.395 9.481 4.887 1.00 89.31 88 VAL A O 1
ATOM 734 N N . GLY A 1 89 ? -0.896 8.275 6.701 1.00 82.81 89 GLY A N 1
ATOM 735 C CA . GLY A 1 89 ? 0.359 8.960 7.002 1.00 82.81 89 GLY A CA 1
ATOM 736 C C . GLY A 1 89 ? 0.204 10.444 7.347 1.00 82.81 89 GLY A C 1
ATOM 737 O O . GLY A 1 89 ? 1.111 11.218 7.043 1.00 82.81 89 GLY A O 1
ATOM 738 N N . ILE A 1 90 ? -0.928 10.840 7.939 1.00 81.62 90 ILE A N 1
ATOM 739 C CA . ILE A 1 90 ? -1.215 12.229 8.324 1.00 81.62 90 ILE A CA 1
ATOM 740 C C . ILE A 1 90 ? -0.721 12.483 9.745 1.00 81.62 90 ILE A C 1
ATOM 742 O O . ILE A 1 90 ? -1.061 11.756 10.681 1.00 81.62 90 ILE A O 1
ATOM 746 N N . ASN A 1 91 ? 0.045 13.559 9.915 1.00 76.56 91 ASN A N 1
ATOM 747 C CA . ASN A 1 91 ? 0.481 14.010 11.228 1.00 76.56 91 ASN A CA 1
ATOM 748 C C . ASN A 1 91 ? -0.641 14.805 11.916 1.00 76.56 91 ASN A C 1
ATOM 750 O O . ASN A 1 91 ? -1.106 15.811 11.386 1.00 76.56 91 ASN A O 1
ATOM 754 N N . ARG A 1 92 ? -1.028 14.393 13.131 1.00 71.25 92 ARG A N 1
ATOM 755 C CA . ARG A 1 92 ? -2.062 15.059 13.945 1.00 71.25 92 ARG A CA 1
ATOM 756 C C . ARG A 1 92 ? -1.742 16.523 14.271 1.00 71.25 92 ARG A C 1
ATOM 758 O O . ARG A 1 92 ? -2.665 17.292 14.510 1.00 71.25 92 ARG A O 1
ATOM 765 N N . ALA A 1 93 ? -0.463 16.898 14.300 1.00 74.00 93 ALA A N 1
ATOM 766 C CA . ALA A 1 93 ? -0.029 18.262 14.596 1.00 74.00 93 ALA A CA 1
ATOM 767 C C . ALA A 1 93 ? -0.229 19.231 13.416 1.00 74.00 93 ALA A C 1
ATOM 769 O O . ALA A 1 93 ? -0.292 20.442 13.617 1.00 74.00 93 ALA A O 1
ATOM 770 N N . ALA A 1 94 ? -0.348 18.718 12.188 1.00 76.31 94 ALA A N 1
ATOM 771 C CA . ALA A 1 94 ? -0.543 19.533 10.996 1.00 76.31 94 ALA A CA 1
ATOM 772 C C . ALA A 1 94 ? -2.036 19.613 10.640 1.00 76.31 94 ALA A C 1
ATOM 774 O O . ALA A 1 94 ? -2.707 18.591 10.493 1.00 76.31 94 ALA A O 1
ATOM 775 N N . LYS A 1 95 ? -2.573 20.828 10.450 1.00 72.94 95 LYS A N 1
ATOM 776 C CA . LYS A 1 95 ? -3.922 21.013 9.886 1.00 72.94 95 LYS A CA 1
ATOM 777 C C . LYS A 1 95 ? -3.904 20.645 8.402 1.00 72.94 95 LYS A C 1
ATOM 779 O O . LYS A 1 95 ? -3.678 21.496 7.548 1.00 72.94 95 LYS A O 1
ATOM 784 N N . GLN A 1 96 ? -4.153 19.377 8.103 1.00 76.69 96 GLN A N 1
ATOM 785 C CA . GLN A 1 96 ? -4.218 18.858 6.742 1.00 76.69 96 GLN A CA 1
ATOM 786 C C . GLN A 1 96 ? -5.675 18.576 6.365 1.00 76.69 96 GLN A C 1
ATOM 788 O O . GLN A 1 96 ? -6.359 17.807 7.039 1.00 76.69 96 GLN A O 1
ATOM 793 N N . ARG A 1 97 ? -6.165 19.219 5.299 1.00 75.88 97 ARG A N 1
ATOM 794 C CA . ARG A 1 97 ? -7.490 18.932 4.732 1.00 75.88 97 ARG A CA 1
ATOM 795 C C . ARG A 1 97 ? -7.365 17.775 3.747 1.00 75.88 97 ARG A C 1
ATOM 797 O O . ARG A 1 97 ? -6.524 17.823 2.850 1.00 75.88 97 ARG A O 1
ATOM 804 N N . LEU A 1 98 ? -8.178 16.744 3.948 1.00 72.81 98 LEU A N 1
ATOM 805 C CA . LEU A 1 98 ? -8.367 15.672 2.978 1.00 72.81 98 LEU A CA 1
ATOM 806 C C . LEU A 1 98 ? -9.432 16.111 1.958 1.00 72.81 98 LEU A C 1
ATOM 808 O O . LEU A 1 98 ? -10.379 16.783 2.377 1.00 72.81 98 LEU A O 1
ATOM 812 N N . PRO A 1 99 ? -9.250 15.807 0.662 1.00 70.06 99 PRO A N 1
ATOM 813 C CA . PRO A 1 99 ? -10.255 16.064 -0.367 1.00 70.06 99 PRO A CA 1
ATOM 814 C C . PRO A 1 99 ? -11.503 15.191 -0.193 1.00 70.06 99 PRO A C 1
ATOM 816 O O . PRO A 1 99 ? -11.393 14.108 0.431 1.00 70.06 99 PRO A O 1
#

Mean predicted aligned error: 5.41 Å

pLDDT: mean 87.46, std 8.26, range [60.12, 97.12]

Sequence (99 aa):
CFSSLLLKFIDSFRPTAQLVSINGRDI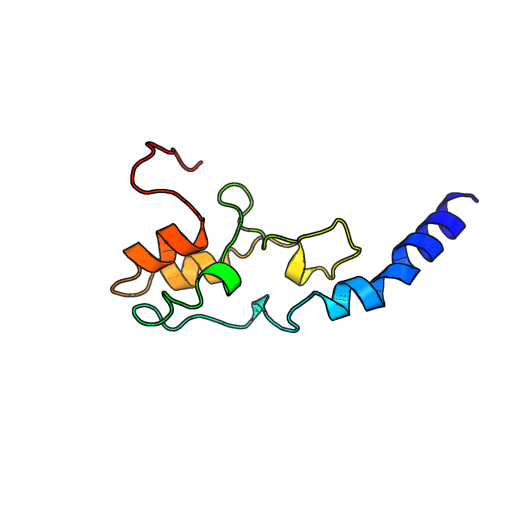LYPVVGYSNYASILWRVHYMKLKFHHTAPLPFDRPHVQAQTELFRYVIKQLNSRELTFSLVGINRAAKQRLP

Secondary structure (DSSP, 8-state):
-HHHHHHHHHHTTHHHHHHTS-TTGGG----TTTGGGGHHHH-B-TTT-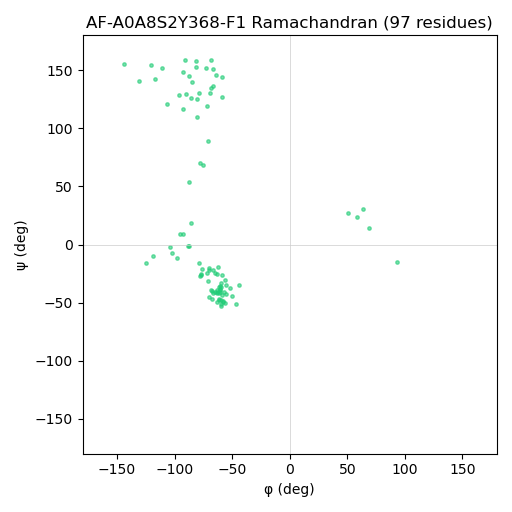PBP-SS-----HHHHS--HHHHHHHHHSTTTHHHHHHHHT--TTS-----

InterPro domains:
  IPR021629 Mediator complex, subunit Med23 [PF11573] (3-97)
  IPR02162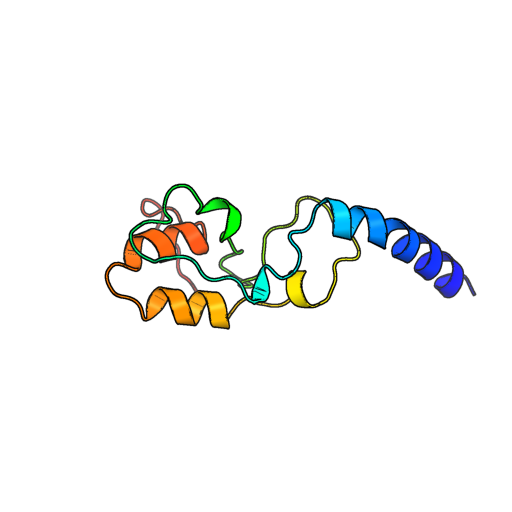9 Mediator complex, subunit Med23 [PTHR12691] (3-97)

Nearest PDB structures (foldseek):
  7emf-assembly1_W  TM=8.789E-01  e=2.726E-04  Homo sapiens

Radius of gyration: 16.18 Å; Cα contacts (8 Å, |Δi|>4): 98; chains: 1; bounding box: 29×32×52 Å

Foldseek 3Di:
DVVVVVVVVQVVCAVVLVVQDDPPLLVDADDAPPCLVVLLSLAAALQQQARDDPDPHPHDPSRGHHSVVNLVVLVPDPNSVSSNCSNNVPDPVDPDDRD